Protein AF-A0A371BPB8-F1 (afdb_monomer)

Sequence (80 aa):
MGDIMMDDGGTGAADGGGDALSGETMVIRTWFEPRGESGFRARITYGKATGGEPNRFATADPDEVLDVVRRWLEAQRAGN

Secondary structure (DSSP, 8-state):
--------------------S--SEEEEEEEE-TTSTT-EEEEEEEE-TTTSPPEEEEES-HHHHHHHHHHHHHHHHH--

Solvent-accessible surface area (backbone atoms only — not comparable to full-atom values): 5192 Å² total; per-residue (Å²): 133,86,82,90,82,84,83,79,80,84,72,83,79,76,75,80,66,82,69,66,64,68,36,90,50,76,48,77,48,74,50,79,42,94,88,51,101,76,26,48,37,40,38,42,38,34,27,46,91,81,86,55,85,58,50,68,54,72,46,65,50,70,64,60,54,50,54,52,54,49,54,30,54,54,43,54,63,73,76,105

Foldseek 3Di:
DDDDDDDDDPDDPPVPPCPDLDAPDKDKDWAADPPDPQRIKIKIWGHYPPDDDIDIDMDRDPVVVVVSVVSSVVSVVVVD

Radius of gyration: 17.5 Å; Cα contacts (8 Å, |Δi|>4): 91; chains: 1; bounding box: 49×48×32 Å

Mean predicted aligned error: 13.05 Å

Nearest PDB structures (foldseek):
  2k2j-assembly1_A  TM=4.688E-01  e=6.984E-01  unclassified
  2gje-assembly1_A  TM=4.707E-01  e=2.693E+00  Trypanosoma brucei brucei TREU927
  2idj-assembly1_C  TM=3.524E-01  e=2.199E+00  Rattus norvegicus
  2l33-assembly1_A  TM=3.693E-01  e=3.773E+00  Homo sapiens
  2l3c-assembly1_A  TM=3.969E-01  e=6.052E+00  Rattus norvegicus

pLDDT: mean 74.86, std 17.69, range [40.09, 95.12]

Structure (mmCIF, N/CA/C/O backbone):
data_AF-A0A371BPB8-F1
#
_entry.id   AF-A0A371BPB8-F1
#
loop_
_atom_site.group_PDB
_atom_site.id
_atom_site.type_symbol
_atom_site.label_atom_id
_atom_site.label_alt_id
_atom_site.label_comp_id
_atom_site.label_asym_id
_atom_site.label_entity_id
_atom_site.label_seq_id
_atom_site.pdbx_PDB_ins_code
_atom_site.Cartn_x
_atom_site.Cartn_y
_atom_site.Cartn_z
_atom_site.occupancy
_atom_site.B_iso_or_equiv
_atom_site.auth_seq_id
_atom_site.auth_comp_id
_atom_site.auth_asym_id
_atom_site.auth_atom_id
_atom_site.pdbx_PDB_model_num
ATOM 1 N N . MET A 1 1 ? -37.092 37.688 -10.308 1.00 43.91 1 MET A N 1
ATOM 2 C CA . MET A 1 1 ? -36.549 36.714 -11.278 1.00 43.91 1 MET A CA 1
ATOM 3 C C . MET A 1 1 ? -35.118 36.478 -10.809 1.00 43.91 1 MET A C 1
ATOM 5 O O . MET A 1 1 ? -34.339 37.408 -10.926 1.00 43.91 1 MET A O 1
ATOM 9 N N . GLY A 1 2 ? -34.810 35.485 -9.963 1.00 51.19 2 GLY A N 1
ATOM 10 C CA . GLY A 1 2 ? -34.917 34.031 -10.209 1.00 51.19 2 GLY A CA 1
ATOM 11 C C . GLY A 1 2 ? -33.807 33.660 -11.204 1.00 51.19 2 GLY A C 1
ATOM 12 O O . GLY A 1 2 ? -33.752 34.308 -12.238 1.00 51.19 2 GLY A O 1
ATOM 13 N N . ASP A 1 3 ? -32.870 32.744 -10.994 1.00 53.59 3 ASP A N 1
ATOM 14 C CA . ASP A 1 3 ? -32.783 31.573 -10.125 1.00 53.59 3 ASP A CA 1
ATOM 15 C C . ASP A 1 3 ? -31.298 31.138 -10.086 1.00 53.59 3 ASP A C 1
ATOM 17 O O . ASP A 1 3 ? -30.572 31.318 -11.065 1.00 53.59 3 ASP A O 1
ATOM 21 N N . ILE A 1 4 ? -30.838 30.610 -8.953 1.00 65.38 4 ILE A N 1
ATOM 22 C CA . ILE A 1 4 ? -29.612 29.806 -8.864 1.00 65.38 4 ILE A CA 1
ATOM 23 C C . ILE A 1 4 ? -30.037 28.397 -9.255 1.00 65.38 4 ILE A C 1
ATOM 25 O O . ILE A 1 4 ? -30.928 27.909 -8.573 1.00 65.38 4 ILE A O 1
ATOM 29 N N . MET A 1 5 ? -29.371 27.732 -10.208 1.00 55.47 5 MET A N 1
ATOM 30 C CA . MET A 1 5 ? -28.917 26.333 -10.069 1.00 55.47 5 MET A CA 1
ATOM 31 C C . MET A 1 5 ? -28.433 25.694 -11.385 1.00 55.47 5 MET A C 1
ATOM 33 O O . MET A 1 5 ? -29.032 25.865 -12.438 1.00 55.47 5 MET A O 1
ATOM 37 N N . MET A 1 6 ? -27.390 24.869 -11.214 1.00 62.16 6 MET A N 1
ATOM 38 C CA . MET A 1 6 ? -27.092 23.617 -11.928 1.00 62.16 6 MET A CA 1
ATOM 39 C C . MET A 1 6 ? -26.557 23.685 -13.366 1.00 62.16 6 MET A C 1
ATOM 41 O O . MET A 1 6 ? -27.301 23.738 -14.335 1.00 62.16 6 MET A O 1
A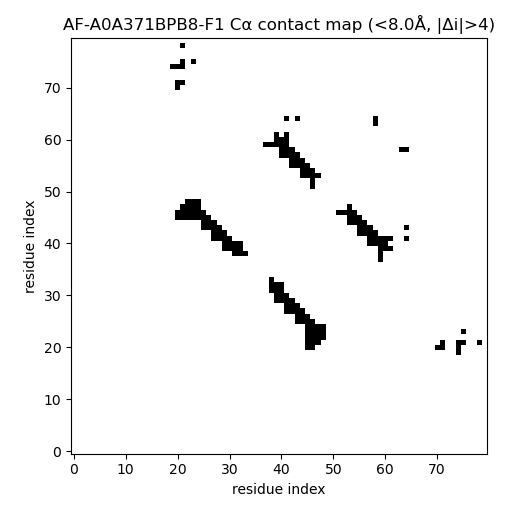TOM 45 N N . ASP A 1 7 ? -25.241 23.513 -13.464 1.00 50.38 7 ASP A N 1
ATOM 46 C CA . ASP A 1 7 ? -24.611 22.627 -14.454 1.00 50.38 7 ASP A CA 1
ATOM 47 C C . ASP A 1 7 ? -23.767 21.655 -13.600 1.00 50.38 7 ASP A C 1
ATOM 49 O O . ASP A 1 7 ? -22.736 22.035 -13.044 1.00 50.38 7 ASP A O 1
ATOM 53 N N . ASP A 1 8 ? -24.387 20.627 -13.009 1.00 54.00 8 ASP A N 1
ATOM 54 C CA . ASP A 1 8 ? -24.494 19.263 -13.558 1.00 54.00 8 ASP A CA 1
ATOM 55 C C . ASP A 1 8 ? -23.207 18.866 -14.295 1.00 54.00 8 ASP A C 1
ATOM 57 O O . ASP A 1 8 ? -22.926 19.274 -15.408 1.00 54.00 8 ASP A O 1
ATOM 61 N N . GLY A 1 9 ? -22.286 18.187 -13.626 1.00 53.78 9 GLY A N 1
ATOM 62 C CA . GLY A 1 9 ? -22.440 16.737 -13.548 1.00 53.78 9 GLY A CA 1
ATOM 63 C C . GLY A 1 9 ? -21.573 16.040 -14.601 1.00 53.78 9 GLY A C 1
ATOM 64 O O . GLY A 1 9 ? -22.019 15.134 -15.292 1.00 53.78 9 GLY A O 1
ATOM 65 N N . GLY A 1 10 ? -20.307 16.446 -14.727 1.00 40.09 10 GLY A N 1
ATOM 66 C CA . GLY A 1 10 ? -19.310 15.744 -15.537 1.00 40.09 10 GLY A CA 1
ATOM 67 C C . GLY A 1 10 ? -18.655 14.614 -14.751 1.00 40.09 10 GLY A C 1
ATOM 68 O O . GLY A 1 10 ? -17.505 14.723 -14.335 1.00 40.09 10 GLY A O 1
ATOM 69 N N . THR A 1 11 ? -19.432 13.566 -14.493 1.00 52.75 11 THR A N 1
ATOM 70 C CA . THR A 1 11 ? -19.041 12.296 -13.875 1.00 52.75 11 THR A CA 1
ATOM 71 C C . THR A 1 11 ? -17.800 11.703 -14.544 1.00 52.75 11 THR A C 1
ATOM 73 O O . THR A 1 11 ? -17.665 11.730 -15.766 1.00 52.75 11 THR A O 1
ATOM 76 N N . GLY A 1 12 ? -16.896 11.162 -13.726 1.00 52.03 12 GLY A N 1
ATOM 77 C CA . GLY A 1 12 ? -15.613 10.628 -14.157 1.00 52.03 12 GLY A CA 1
ATOM 78 C C . GLY A 1 12 ? -15.723 9.560 -15.242 1.00 52.03 12 GLY A C 1
ATOM 79 O O . GLY A 1 12 ? -16.328 8.509 -15.043 1.00 52.03 12 GLY A O 1
ATOM 80 N N . ALA A 1 13 ? -15.022 9.794 -16.344 1.00 45.56 13 ALA A N 1
ATOM 81 C CA . ALA A 1 13 ? -14.362 8.713 -17.043 1.00 45.56 13 ALA A CA 1
ATOM 82 C C . ALA A 1 13 ? -13.027 8.506 -16.322 1.00 45.56 13 ALA A C 1
ATOM 84 O O . ALA A 1 13 ? -12.053 9.217 -16.551 1.00 45.56 13 ALA A O 1
ATOM 85 N N . ALA A 1 14 ? -12.999 7.566 -15.376 1.00 54.00 14 ALA A N 1
ATOM 86 C CA . ALA A 1 14 ? -11.755 6.869 -15.112 1.00 54.00 14 ALA A CA 1
ATOM 87 C C . ALA A 1 14 ? -11.441 6.141 -16.419 1.00 54.00 14 ALA A C 1
ATOM 89 O O . ALA A 1 14 ? -12.024 5.091 -16.693 1.00 54.00 14 ALA A O 1
ATOM 90 N N . ASP A 1 15 ? -10.629 6.765 -17.271 1.00 52.59 15 ASP A N 1
ATOM 91 C CA . ASP A 1 15 ? -10.060 6.123 -18.443 1.00 52.59 15 ASP A CA 1
ATOM 92 C C . ASP A 1 15 ? -9.316 4.884 -17.954 1.00 52.59 15 ASP A C 1
ATOM 94 O O . ASP A 1 15 ? -8.180 4.938 -17.483 1.00 52.59 15 ASP A O 1
ATOM 98 N N . GLY A 1 16 ? -10.016 3.752 -18.026 1.00 46.94 16 GLY A N 1
ATOM 99 C CA . GLY A 1 16 ? -9.506 2.407 -17.829 1.00 46.94 16 GLY A CA 1
ATOM 100 C C . GLY A 1 16 ? -8.590 2.025 -18.982 1.00 46.94 16 GLY A C 1
ATOM 101 O O . GLY A 1 16 ? -8.802 1.013 -19.647 1.00 46.94 16 GLY A O 1
ATOM 102 N N . GLY A 1 17 ? -7.573 2.848 -19.232 1.00 41.84 17 GLY A N 1
ATOM 103 C CA . GLY A 1 17 ? -6.378 2.402 -19.909 1.00 41.84 17 GLY A CA 1
ATOM 104 C C . GLY A 1 17 ? -5.749 1.365 -18.998 1.00 41.84 17 GLY A C 1
ATOM 105 O O . GLY A 1 17 ? -5.389 1.674 -17.865 1.00 41.84 17 GLY A O 1
ATOM 106 N N . GLY A 1 18 ? -5.669 0.123 -19.471 1.00 43.16 18 GLY A N 1
ATOM 107 C CA . GLY A 1 18 ? -4.855 -0.923 -18.864 1.00 43.16 18 GLY A CA 1
ATOM 108 C C . GLY A 1 18 ? -3.382 -0.549 -18.960 1.00 43.16 18 GLY A C 1
ATOM 109 O O . GLY A 1 18 ? -2.624 -1.204 -19.672 1.00 43.16 18 GLY A O 1
ATOM 110 N N . ASP A 1 19 ? -2.994 0.532 -18.285 1.00 54.47 19 ASP A N 1
ATOM 111 C CA . ASP A 1 19 ? -1.612 0.846 -18.013 1.00 54.47 19 ASP A CA 1
ATOM 112 C C . ASP A 1 19 ? -1.130 -0.329 -17.181 1.00 54.47 19 ASP A C 1
ATOM 114 O O . ASP A 1 19 ? -1.620 -0.589 -16.075 1.00 54.47 19 ASP A O 1
ATOM 118 N N . ALA A 1 20 ? -0.290 -1.151 -17.808 1.00 57.44 20 ALA A N 1
ATOM 119 C CA . ALA A 1 20 ? 0.291 -2.303 -17.162 1.00 57.44 20 ALA A CA 1
ATOM 120 C C . ALA A 1 20 ? 0.761 -1.863 -15.773 1.00 57.44 20 ALA A C 1
ATOM 122 O O . ALA A 1 20 ? 1.313 -0.772 -15.618 1.00 57.44 20 ALA A O 1
ATOM 123 N N . LEU A 1 21 ? 0.547 -2.702 -14.759 1.00 63.72 21 LEU A N 1
ATOM 124 C CA . LEU A 1 21 ? 1.030 -2.478 -13.393 1.00 63.72 21 LEU A CA 1
ATOM 125 C C . LEU A 1 21 ? 2.575 -2.574 -13.342 1.00 63.72 21 LEU A C 1
ATOM 127 O O . LEU A 1 21 ? 3.145 -3.240 -12.489 1.00 63.72 21 LEU A O 1
ATOM 131 N N . SER A 1 22 ? 3.266 -1.958 -14.299 1.00 60.16 22 SER A N 1
ATOM 132 C CA . SER A 1 22 ? 4.698 -1.931 -14.515 1.00 60.16 22 SER A CA 1
ATOM 133 C C . SER A 1 22 ? 5.227 -0.583 -14.040 1.00 60.16 22 SER A C 1
ATOM 135 O O . SER A 1 22 ? 5.326 0.390 -14.788 1.00 60.16 22 SER A O 1
ATOM 137 N N . GLY A 1 23 ? 5.553 -0.531 -12.757 1.00 65.56 23 GLY A N 1
ATOM 138 C CA . GLY A 1 23 ? 6.265 0.573 -12.129 1.00 65.56 23 GLY A CA 1
ATOM 139 C C . GLY A 1 23 ? 7.272 -0.004 -11.150 1.00 65.56 23 GLY A C 1
ATOM 140 O O . GLY A 1 23 ? 6.949 -0.947 -10.433 1.00 65.56 23 GLY A O 1
ATOM 141 N N . GLU A 1 24 ? 8.482 0.549 -11.114 1.00 72.56 24 GLU A N 1
ATOM 142 C CA . GLU A 1 24 ? 9.570 0.052 -10.258 1.00 72.56 24 GLU A CA 1
ATOM 143 C C . GLU A 1 24 ? 9.214 0.151 -8.769 1.00 72.56 24 GLU A C 1
ATOM 145 O O . GLU A 1 24 ? 9.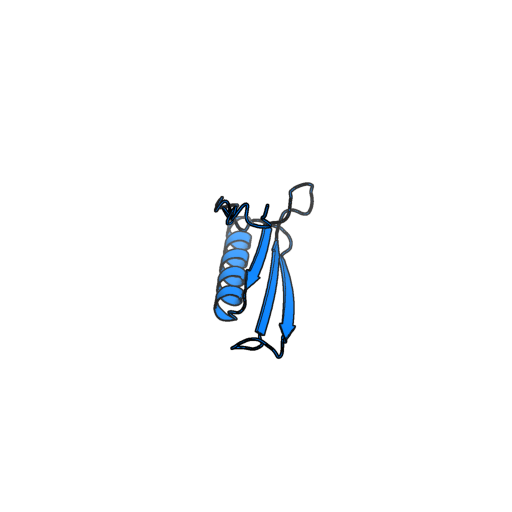657 -0.662 -7.962 1.00 72.56 24 GLU A O 1
ATOM 150 N N . THR A 1 25 ? 8.392 1.140 -8.405 1.00 84.31 25 THR A N 1
ATOM 151 C CA . THR A 1 25 ? 7.972 1.396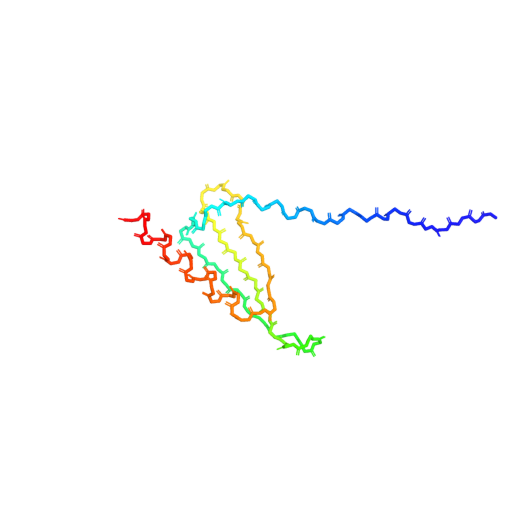 -7.026 1.00 84.31 25 THR A CA 1
ATOM 152 C C . THR A 1 25 ? 6.451 1.509 -6.929 1.00 84.31 25 THR A C 1
ATOM 154 O O . THR A 1 25 ? 5.822 2.267 -7.668 1.00 84.31 25 THR A O 1
ATOM 157 N N . MET A 1 26 ? 5.874 0.796 -5.960 1.00 89.69 26 MET A N 1
ATOM 158 C CA . MET A 1 26 ? 4.498 0.967 -5.496 1.00 89.69 26 MET A CA 1
ATOM 159 C C . MET A 1 26 ? 4.509 1.563 -4.084 1.00 89.69 26 MET A C 1
ATOM 161 O O . MET A 1 26 ? 5.219 1.088 -3.200 1.00 89.69 26 MET A O 1
ATOM 165 N N . VAL A 1 27 ? 3.696 2.594 -3.860 1.00 92.06 27 VAL A N 1
ATOM 166 C CA . VAL A 1 27 ? 3.487 3.233 -2.557 1.00 92.06 27 VA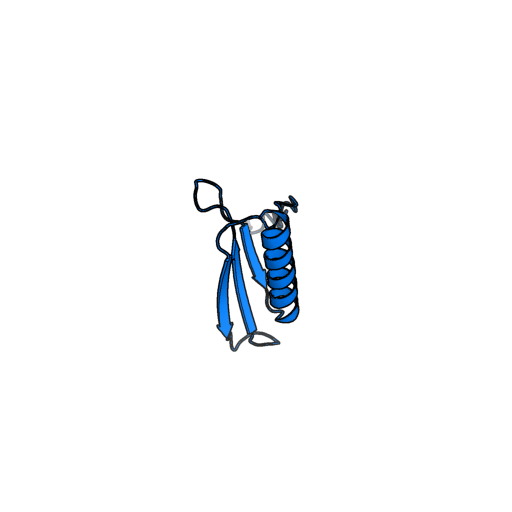L A CA 1
ATOM 167 C C . VAL A 1 27 ? 2.042 3.023 -2.126 1.00 92.06 27 VAL A C 1
ATOM 169 O O . VAL A 1 27 ? 1.112 3.433 -2.821 1.00 92.06 27 VAL A O 1
ATOM 172 N N . ILE A 1 28 ? 1.860 2.441 -0.943 1.00 94.50 28 ILE A N 1
ATOM 173 C CA . ILE A 1 28 ? 0.552 2.213 -0.327 1.00 94.50 28 ILE A CA 1
ATOM 174 C C . ILE A 1 28 ? 0.476 3.068 0.933 1.00 94.50 28 ILE A C 1
ATOM 176 O O . ILE A 1 28 ? 1.338 2.984 1.807 1.00 94.50 28 ILE A O 1
ATOM 180 N N . ARG A 1 29 ? -0.548 3.917 1.028 1.00 95.12 29 ARG A N 1
ATOM 181 C CA . ARG A 1 29 ? -0.852 4.693 2.235 1.00 95.12 29 ARG A CA 1
ATOM 182 C C . ARG A 1 29 ? -2.193 4.249 2.776 1.00 95.12 29 ARG A C 1
ATOM 184 O O . ARG A 1 29 ? -3.183 4.365 2.065 1.00 95.12 29 ARG A O 1
ATOM 191 N N . THR A 1 30 ? -2.224 3.801 4.022 1.00 94.56 30 THR A N 1
ATOM 192 C CA . THR A 1 30 ? -3.456 3.415 4.713 1.00 94.56 30 THR A CA 1
ATOM 193 C C . THR A 1 30 ? -3.759 4.388 5.839 1.00 94.56 30 THR A C 1
ATOM 195 O O . THR A 1 30 ? -2.847 4.852 6.525 1.00 94.56 30 THR A O 1
ATOM 198 N N . TRP A 1 31 ? -5.033 4.685 6.053 1.00 94.00 31 TRP A N 1
ATOM 199 C CA . TRP A 1 31 ? -5.499 5.456 7.199 1.00 94.00 31 TRP A CA 1
ATOM 200 C C . TRP A 1 31 ? -6.867 4.953 7.650 1.00 94.00 31 TRP A C 1
ATOM 202 O O . TRP A 1 31 ? -7.555 4.239 6.922 1.00 94.00 31 TRP A O 1
ATOM 212 N N . PHE A 1 32 ? -7.237 5.314 8.875 1.00 91.31 32 PHE A N 1
ATOM 213 C CA . PHE A 1 32 ? -8.544 5.005 9.430 1.00 91.31 32 PHE A CA 1
ATOM 214 C C . PHE A 1 32 ? -9.409 6.268 9.441 1.00 91.31 32 PHE A C 1
ATOM 216 O O . PHE A 1 32 ? -9.000 7.301 9.971 1.00 91.31 32 PHE A O 1
ATOM 223 N N . GLU A 1 33 ? -10.593 6.193 8.847 1.00 87.56 33 GLU A N 1
ATOM 224 C CA 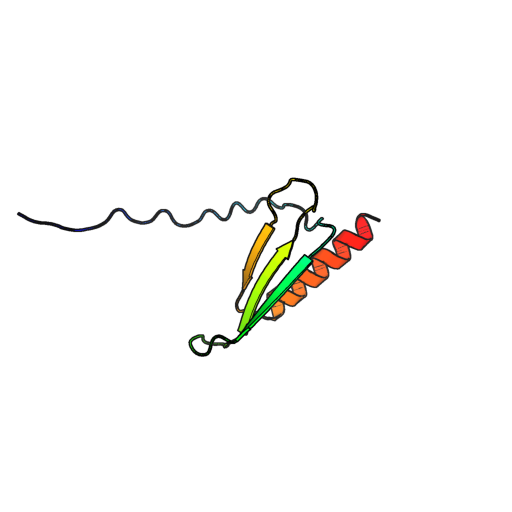. GLU A 1 33 ? -11.572 7.269 8.777 1.00 87.56 33 GLU A CA 1
ATOM 225 C C . GLU A 1 33 ? -12.812 6.898 9.607 1.00 87.56 33 GLU A C 1
ATOM 227 O O . GLU A 1 33 ? -13.634 6.094 9.171 1.00 87.56 33 GLU A O 1
ATOM 232 N N . PRO A 1 34 ? -13.007 7.501 10.793 1.00 78.56 34 PRO A N 1
ATOM 233 C CA . PRO A 1 34 ? -14.052 7.093 11.737 1.00 78.56 34 PRO A CA 1
ATOM 234 C C . PRO A 1 34 ? -15.495 7.380 11.276 1.00 78.56 34 PRO A C 1
ATOM 236 O O . PRO A 1 34 ? -16.432 7.097 12.014 1.00 78.56 34 PRO A O 1
ATOM 239 N N . ARG A 1 35 ? -15.696 7.960 10.084 1.00 75.44 35 ARG A N 1
ATOM 240 C CA . ARG A 1 35 ? -17.012 8.317 9.521 1.00 75.44 35 ARG A CA 1
ATOM 241 C C . ARG A 1 35 ? -17.461 7.438 8.338 1.00 75.44 35 ARG A C 1
ATOM 243 O O . ARG A 1 35 ? -18.449 7.783 7.700 1.00 75.44 35 ARG A O 1
ATOM 250 N N . GLY A 1 36 ? -16.780 6.326 8.044 1.00 62.38 36 GLY A N 1
ATOM 251 C CA . GLY A 1 36 ? -17.141 5.397 6.957 1.00 62.38 36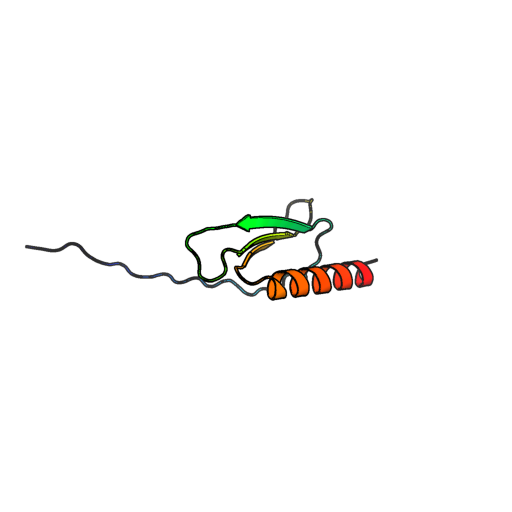 GLY A CA 1
ATOM 252 C C . GLY A 1 36 ? -17.521 3.989 7.434 1.00 62.38 36 GLY A C 1
ATOM 253 O O . GLY A 1 36 ? -17.058 3.560 8.486 1.00 62.38 36 GLY A O 1
ATOM 254 N N . GLU A 1 37 ? -18.314 3.261 6.635 1.00 65.44 37 GLU A N 1
ATOM 255 C CA . GLU A 1 37 ? -18.896 1.937 6.959 1.00 65.44 37 GLU A CA 1
ATOM 256 C C . GLU A 1 37 ? -17.889 0.874 7.440 1.00 65.44 37 GLU A C 1
ATOM 258 O O . GLU A 1 37 ? -18.226 0.054 8.288 1.00 65.44 37 GLU A O 1
ATOM 263 N N . SER A 1 38 ? -16.646 0.907 6.960 1.00 66.44 38 SER A N 1
ATOM 264 C CA . SER A 1 38 ? -15.578 -0.036 7.336 1.00 66.44 38 SER A CA 1
ATOM 265 C C . SER A 1 38 ? -14.378 0.630 8.021 1.00 66.44 38 SER A C 1
ATOM 267 O O 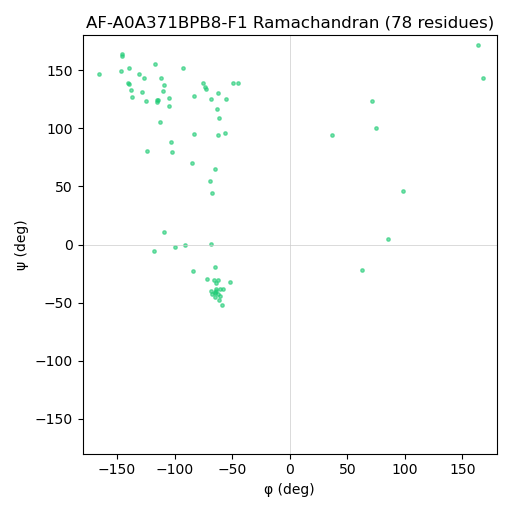. SER A 1 38 ? -13.457 -0.054 8.465 1.00 66.44 38 SER A O 1
ATOM 269 N N . GLY A 1 39 ? -14.359 1.964 8.109 1.00 86.25 39 GLY A N 1
ATOM 270 C CA . GLY A 1 39 ? -13.272 2.770 8.676 1.00 86.25 39 GLY A CA 1
ATOM 271 C C . GLY A 1 39 ? -11.916 2.685 7.958 1.00 86.25 39 GLY A C 1
ATOM 272 O O . GLY A 1 39 ? -11.116 3.607 8.059 1.00 86.25 39 GLY A O 1
ATOM 273 N N . PHE A 1 40 ? -11.640 1.632 7.192 1.00 91.62 40 PHE A N 1
ATOM 274 C CA . PHE A 1 40 ? -10.416 1.470 6.417 1.00 91.62 40 PHE A CA 1
ATOM 275 C C . PHE A 1 40 ? -10.418 2.343 5.160 1.00 91.62 40 PHE A C 1
ATOM 277 O O . PHE A 1 40 ? -11.420 2.465 4.444 1.00 91.62 40 PHE A O 1
ATOM 284 N N . ARG A 1 41 ? -9.261 2.944 4.881 1.00 93.44 41 ARG A N 1
ATOM 285 C CA . ARG A 1 41 ? -8.979 3.660 3.643 1.00 93.44 41 ARG A CA 1
ATOM 286 C C . ARG A 1 41 ? -7.559 3.373 3.198 1.00 93.44 41 ARG A C 1
ATOM 288 O O . ARG A 1 41 ? -6.627 3.394 4.005 1.00 93.44 41 ARG A O 1
ATOM 295 N N . ALA A 1 42 ? -7.393 3.185 1.900 1.00 94.69 42 ALA A N 1
ATOM 296 C CA . ALA A 1 42 ? -6.101 3.068 1.262 1.00 94.69 42 ALA A CA 1
ATOM 297 C C . ALA A 1 42 ? -6.017 3.977 0.038 1.00 94.69 42 ALA A C 1
ATOM 299 O O . ALA A 1 42 ? -6.986 4.181 -0.689 1.00 94.69 42 ALA A O 1
ATOM 300 N N . ARG A 1 43 ? -4.819 4.499 -0.212 1.00 95.06 43 ARG A N 1
ATOM 301 C CA . ARG A 1 43 ? -4.432 5.143 -1.464 1.00 95.06 43 ARG A CA 1
ATOM 302 C C . ARG A 1 43 ? -3.193 4.452 -1.982 1.00 95.06 43 ARG A C 1
ATOM 304 O O . ARG A 1 43 ? -2.172 4.417 -1.292 1.00 95.06 43 ARG A O 1
ATOM 311 N N . ILE A 1 44 ? -3.287 3.960 -3.203 1.00 93.31 44 ILE A N 1
ATOM 312 C CA . ILE A 1 44 ? -2.215 3.249 -3.881 1.00 93.31 44 ILE A CA 1
ATOM 313 C C . ILE A 1 44 ? -1.700 4.153 -4.998 1.00 93.31 44 ILE A C 1
ATOM 315 O O . ILE A 1 44 ? -2.457 4.867 -5.658 1.00 93.31 44 ILE A O 1
ATOM 319 N N . THR A 1 45 ? -0.384 4.211 -5.152 1.00 90.62 45 THR A N 1
ATOM 320 C CA . THR A 1 45 ? 0.288 4.973 -6.206 1.00 90.62 45 THR A CA 1
ATOM 321 C C . THR A 1 45 ? 1.421 4.127 -6.773 1.00 90.62 45 THR A C 1
ATOM 323 O O . THR A 1 45 ? 2.245 3.634 -6.007 1.00 90.62 45 THR A O 1
ATOM 326 N N . TYR A 1 46 ? 1.462 3.942 -8.089 1.00 86.38 46 TYR A N 1
ATOM 327 C CA . TYR A 1 46 ? 2.481 3.149 -8.782 1.00 86.38 46 TYR A CA 1
ATOM 328 C C . TYR A 1 46 ? 2.778 3.753 -10.158 1.00 86.38 46 TYR A C 1
ATOM 330 O O . TYR A 1 46 ? 1.919 4.376 -10.771 1.00 86.38 46 TYR A O 1
ATOM 338 N N . GLY A 1 47 ? 4.009 3.606 -10.638 1.00 78.06 47 GLY A N 1
ATOM 339 C CA . GLY A 1 47 ? 4.433 4.158 -11.927 1.00 78.06 47 GLY A CA 1
ATOM 340 C C . GLY A 1 47 ? 5.953 4.204 -12.054 1.00 78.06 47 GLY A C 1
ATOM 341 O O . GLY A 1 47 ? 6.674 3.925 -11.093 1.00 78.06 47 GLY A O 1
ATOM 342 N N . LYS A 1 48 ? 6.452 4.525 -13.251 1.00 64.38 48 LYS A N 1
ATOM 343 C CA . LYS A 1 48 ? 7.894 4.673 -13.503 1.00 64.38 48 LYS A CA 1
ATOM 344 C C . LYS A 1 48 ? 8.417 5.970 -12.887 1.00 64.38 48 LYS A C 1
ATOM 346 O O . LYS A 1 48 ? 7.815 7.025 -13.059 1.00 64.38 48 LYS A O 1
ATOM 351 N N . ALA A 1 49 ? 9.568 5.897 -12.217 1.00 57.38 49 ALA A N 1
ATOM 352 C CA . ALA A 1 49 ? 10.207 7.056 -11.591 1.00 57.38 49 ALA A CA 1
ATOM 353 C C . ALA A 1 49 ? 10.669 8.119 -12.613 1.00 57.38 49 ALA A C 1
ATOM 355 O O . ALA A 1 49 ? 10.872 9.279 -12.261 1.00 57.38 49 ALA A O 1
ATOM 356 N N . THR A 1 50 ? 10.817 7.743 -13.887 1.00 55.78 50 THR A N 1
ATOM 357 C CA . THR A 1 50 ? 11.326 8.593 -14.967 1.00 55.78 50 THR A CA 1
ATOM 358 C C . THR A 1 50 ? 10.205 9.117 -15.870 1.00 55.78 50 THR A C 1
ATOM 360 O O . THR A 1 50 ? 9.979 8.633 -16.974 1.00 55.78 50 THR A O 1
ATOM 363 N N . GLY A 1 51 ? 9.517 10.163 -15.402 1.00 57.56 51 GLY A N 1
ATOM 364 C CA . GLY A 1 51 ? 8.810 11.118 -16.270 1.00 57.56 51 GLY A CA 1
ATOM 365 C C . GLY A 1 51 ? 7.387 10.769 -16.724 1.00 57.56 51 GLY A C 1
ATOM 366 O O . GLY A 1 51 ? 6.825 11.537 -17.499 1.00 57.56 51 GLY A O 1
ATOM 367 N N . GLY A 1 52 ? 6.797 9.666 -16.254 1.00 65.44 52 GLY A N 1
ATOM 368 C CA . GLY A 1 52 ? 5.373 9.360 -16.460 1.00 65.44 52 GLY A CA 1
ATOM 369 C C . GLY A 1 52 ? 4.493 9.863 -15.311 1.00 65.44 52 GLY A C 1
ATOM 370 O O . GLY A 1 52 ? 4.955 9.952 -14.172 1.00 65.44 52 GLY A O 1
ATOM 371 N N . GLU A 1 53 ? 3.224 10.174 -15.592 1.00 71.81 53 GLU A N 1
ATOM 372 C CA . GLU A 1 53 ? 2.243 10.431 -14.533 1.00 71.81 53 GLU A CA 1
ATOM 373 C C . GLU A 1 53 ? 1.965 9.117 -13.778 1.00 71.81 53 GLU A C 1
ATOM 375 O O . GLU A 1 53 ? 1.671 8.102 -14.411 1.00 71.81 53 GLU A O 1
ATOM 380 N N . PRO A 1 54 ? 2.118 9.075 -12.442 1.00 77.69 54 PRO A N 1
ATOM 381 C CA . PRO A 1 54 ? 1.907 7.846 -11.693 1.00 77.69 54 PRO A CA 1
ATOM 382 C C . PRO A 1 54 ? 0.418 7.507 -11.619 1.00 77.69 54 PRO A C 1
ATOM 384 O O . PRO A 1 54 ? -0.401 8.342 -11.226 1.00 77.69 54 PRO A O 1
ATOM 387 N N . ASN A 1 55 ? 0.089 6.243 -11.872 1.00 82.62 55 ASN A N 1
ATOM 388 C CA . ASN A 1 55 ? -1.243 5.714 -11.635 1.00 82.62 55 ASN A CA 1
ATOM 389 C C . ASN A 1 55 ? -1.571 5.808 -10.145 1.00 82.62 55 ASN A C 1
ATOM 391 O O . ASN A 1 55 ? -0.792 5.393 -9.277 1.00 82.62 55 ASN A O 1
ATOM 395 N N . ARG A 1 56 ? -2.742 6.363 -9.834 1.00 89.00 56 ARG A N 1
ATOM 396 C CA . ARG A 1 56 ? -3.214 6.552 -8.465 1.00 89.00 56 ARG A CA 1
ATOM 397 C C . ARG A 1 56 ? -4.683 6.193 -8.369 1.00 89.00 56 ARG A C 1
ATOM 399 O O . ARG A 1 56 ? -5.495 6.702 -9.129 1.00 89.00 56 ARG A O 1
ATOM 406 N N . PHE A 1 57 ? -5.027 5.419 -7.350 1.00 90.38 57 PHE A N 1
ATOM 407 C CA . PHE A 1 57 ? -6.417 5.180 -6.979 1.00 90.38 57 PHE A CA 1
ATOM 408 C C . PHE A 1 57 ? -6.551 5.039 -5.459 1.00 90.38 57 PHE A C 1
ATOM 410 O O . PHE A 1 57 ? -5.556 4.898 -4.735 1.00 90.38 57 PHE A O 1
ATOM 417 N N . ALA A 1 58 ? -7.780 5.154 -4.966 1.00 92.44 58 ALA A N 1
ATOM 418 C CA . ALA A 1 58 ? -8.117 5.002 -3.559 1.00 92.44 58 ALA A CA 1
ATOM 419 C C . ALA A 1 58 ? -9.230 3.965 -3.408 1.00 92.44 58 ALA A C 1
ATOM 421 O O . ALA A 1 58 ? -10.130 3.918 -4.241 1.00 92.44 58 ALA A O 1
ATOM 422 N N . THR A 1 59 ? -9.169 3.173 -2.342 1.00 92.25 59 THR A N 1
ATOM 423 C CA . THR A 1 59 ? -10.167 2.146 -2.033 1.00 92.25 59 THR A CA 1
ATOM 424 C C . THR A 1 59 ? -10.470 2.107 -0.536 1.00 92.25 59 THR A C 1
ATOM 426 O O . THR A 1 59 ? -9.651 2.491 0.308 1.00 92.25 59 THR A O 1
ATOM 429 N N . ALA A 1 60 ? -11.689 1.686 -0.216 1.00 93.25 60 ALA A N 1
ATOM 430 C CA . ALA A 1 60 ? -12.164 1.394 1.132 1.00 93.25 60 ALA A CA 1
ATOM 431 C C . ALA A 1 60 ? -12.152 -0.112 1.443 1.00 93.25 60 ALA A C 1
ATOM 433 O O . ALA A 1 60 ? -12.501 -0.498 2.560 1.00 93.25 60 ALA A O 1
ATOM 434 N N . ASP A 1 61 ? -11.773 -0.938 0.468 1.00 91.88 61 ASP A N 1
ATOM 435 C CA . ASP A 1 61 ? -11.792 -2.389 0.553 1.00 91.88 61 ASP A CA 1
ATOM 436 C C . ASP A 1 61 ? -10.365 -2.940 0.733 1.00 91.88 61 ASP A C 1
ATOM 438 O O . ASP A 1 61 ? -9.493 -2.685 -0.105 1.00 91.88 61 ASP A O 1
ATOM 442 N N . PRO A 1 62 ? -10.065 -3.652 1.835 1.00 92.25 62 PRO A N 1
ATOM 443 C CA . PRO A 1 62 ? -8.747 -4.245 2.035 1.00 92.25 62 PRO A CA 1
ATOM 444 C C . PRO A 1 62 ? -8.437 -5.357 1.024 1.00 92.25 62 PRO A C 1
ATOM 446 O O . PRO A 1 62 ? -7.268 -5.532 0.674 1.00 92.25 62 PRO A O 1
ATOM 449 N N . ASP A 1 63 ? -9.443 -6.084 0.535 1.00 94.31 63 ASP A N 1
ATOM 450 C CA . ASP A 1 63 ? -9.236 -7.165 -0.431 1.00 94.31 63 ASP A CA 1
ATOM 451 C C . ASP A 1 63 ? -8.782 -6.618 -1.794 1.00 94.31 63 ASP A C 1
ATOM 453 O O . ASP A 1 63 ? -7.829 -7.136 -2.383 1.00 94.31 63 ASP A O 1
ATOM 457 N N . GLU A 1 64 ? -9.350 -5.496 -2.243 1.00 92.56 64 GLU A N 1
ATOM 458 C CA . GLU A 1 64 ? -8.889 -4.774 -3.436 1.00 92.56 64 GLU A CA 1
ATOM 459 C C . GLU A 1 64 ? -7.411 -4.346 -3.339 1.00 92.56 64 GLU A C 1
ATO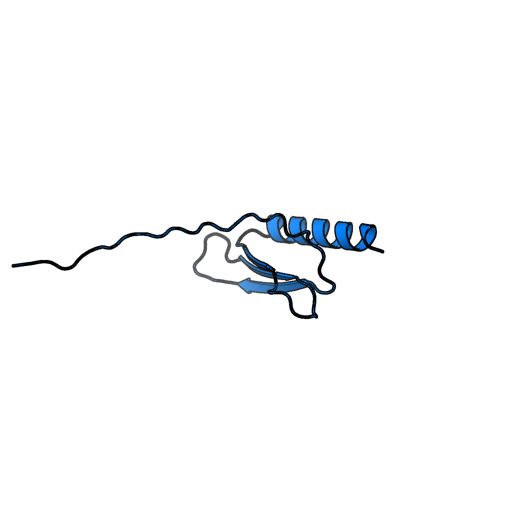M 461 O O . GLU A 1 64 ? -6.659 -4.452 -4.313 1.00 92.56 64 GLU A O 1
ATOM 466 N N . VAL A 1 65 ? -6.949 -3.917 -2.154 1.00 93.25 65 VAL A N 1
ATOM 467 C CA . VAL A 1 65 ? -5.529 -3.584 -1.926 1.00 93.25 65 VAL A CA 1
ATOM 468 C C . VAL A 1 65 ? -4.644 -4.808 -2.146 1.00 93.25 65 VAL A C 1
ATOM 470 O O . VAL A 1 65 ? -3.622 -4.717 -2.831 1.00 93.25 65 VAL A O 1
ATOM 473 N N . LEU A 1 66 ? -5.019 -5.951 -1.569 1.00 95.12 66 LEU A N 1
ATOM 474 C CA . LEU A 1 66 ? -4.244 -7.188 -1.671 1.00 95.12 66 LEU A CA 1
ATOM 475 C C . LEU A 1 66 ? -4.192 -7.710 -3.106 1.00 95.12 66 LEU A C 1
ATOM 477 O O . LEU A 1 66 ? -3.127 -8.126 -3.570 1.00 95.12 66 LEU A O 1
ATOM 481 N N . ASP A 1 67 ? -5.314 -7.649 -3.818 1.00 94.19 67 ASP A N 1
ATOM 482 C CA . ASP A 1 67 ? -5.401 -8.070 -5.212 1.00 94.19 67 ASP A CA 1
ATOM 483 C C . ASP A 1 67 ? -4.484 -7.229 -6.117 1.00 94.19 67 ASP A C 1
ATOM 485 O O . ASP A 1 67 ? -3.732 -7.765 -6.937 1.00 94.19 67 ASP A O 1
ATOM 489 N N . VAL A 1 68 ? -4.451 -5.910 -5.912 1.00 91.50 68 VAL A N 1
ATOM 490 C CA . VAL A 1 68 ? -3.577 -5.008 -6.676 1.00 91.50 68 VAL A CA 1
ATOM 491 C C . VAL A 1 68 ? -2.100 -5.252 -6.364 1.00 91.50 68 VAL A C 1
ATOM 493 O O . VAL A 1 68 ? -1.282 -5.302 -7.285 1.00 91.50 68 VAL A O 1
ATOM 496 N N . VAL A 1 69 ? -1.746 -5.450 -5.090 1.00 91.56 69 VAL A N 1
ATOM 497 C CA . VAL A 1 69 ? -0.367 -5.779 -4.688 1.00 91.56 69 VAL A CA 1
ATOM 498 C C . VAL A 1 69 ? 0.088 -7.085 -5.321 1.00 91.56 69 VAL A C 1
ATOM 500 O O . VAL A 1 69 ? 1.201 -7.163 -5.845 1.00 91.56 69 VAL A O 1
ATOM 503 N N . ARG A 1 70 ? -0.772 -8.106 -5.306 1.00 93.81 70 ARG A N 1
ATOM 504 C CA . ARG A 1 70 ? -0.477 -9.395 -5.927 1.00 93.81 70 ARG A CA 1
ATOM 505 C C . ARG A 1 70 ? -0.199 -9.236 -7.418 1.00 93.81 70 ARG A C 1
ATOM 507 O O . ARG A 1 70 ? 0.858 -9.670 -7.874 1.00 93.81 70 ARG A O 1
ATOM 514 N N . ARG A 1 71 ? -1.101 -8.574 -8.150 1.00 90.31 71 ARG A N 1
ATOM 515 C CA . ARG A 1 71 ? -0.947 -8.356 -9.595 1.00 90.31 71 ARG A CA 1
ATOM 516 C C . ARG A 1 71 ? 0.312 -7.549 -9.926 1.00 90.31 71 ARG A C 1
ATOM 518 O O . ARG A 1 71 ? 1.001 -7.866 -10.892 1.00 90.31 71 ARG A O 1
ATOM 525 N N . TRP A 1 72 ? 0.655 -6.547 -9.114 1.00 88.44 72 TRP A N 1
ATOM 526 C CA . TRP A 1 72 ? 1.894 -5.780 -9.283 1.00 88.44 72 TRP A CA 1
ATOM 527 C C . TRP A 1 72 ? 3.147 -6.639 -9.065 1.00 88.44 72 TRP A C 1
ATOM 529 O O . TRP A 1 72 ? 4.058 -6.610 -9.887 1.00 88.44 72 TRP A O 1
ATOM 539 N N . LEU A 1 73 ? 3.188 -7.469 -8.016 1.00 88.19 73 LEU A N 1
ATOM 540 C CA . LEU A 1 73 ? 4.312 -8.385 -7.772 1.00 88.19 73 LEU A CA 1
ATOM 541 C C . LEU A 1 73 ? 4.467 -9.438 -8.881 1.00 88.19 73 LEU A C 1
ATOM 543 O O . LEU A 1 73 ? 5.589 -9.788 -9.251 1.00 88.19 73 LEU A O 1
ATOM 547 N N . GLU A 1 74 ? 3.357 -9.948 -9.415 1.00 90.19 74 GLU A N 1
ATOM 548 C CA . GLU A 1 74 ? 3.353 -10.871 -10.556 1.00 90.19 74 GLU A CA 1
ATOM 549 C C . GLU A 1 74 ? 3.895 -10.189 -11.825 1.00 90.19 74 GLU A C 1
ATOM 551 O O . GLU A 1 74 ? 4.724 -10.774 -12.523 1.00 90.19 74 GLU A O 1
ATOM 556 N N . ALA A 1 75 ? 3.524 -8.928 -12.078 1.00 85.00 75 ALA A N 1
ATOM 557 C CA . ALA A 1 75 ? 4.053 -8.141 -13.193 1.00 85.00 75 ALA A CA 1
ATOM 558 C C . ALA A 1 75 ? 5.567 -7.881 -13.070 1.00 85.00 75 ALA A C 1
ATOM 560 O O . ALA A 1 75 ? 6.293 -8.011 -14.056 1.00 85.00 75 ALA A O 1
ATOM 561 N N . GLN A 1 76 ? 6.064 -7.600 -11.861 1.00 81.75 76 GLN A N 1
ATOM 562 C CA . GLN A 1 76 ? 7.500 -7.411 -11.608 1.00 81.75 76 GLN A CA 1
ATOM 563 C C . GLN A 1 76 ? 8.314 -8.684 -11.870 1.00 81.75 76 GLN A C 1
ATOM 565 O O . GLN A 1 76 ? 9.447 -8.611 -12.337 1.00 81.75 76 GLN A O 1
ATOM 570 N N . ARG A 1 77 ? 7.733 -9.862 -11.608 1.00 80.50 77 ARG A N 1
ATOM 571 C CA . ARG A 1 77 ? 8.362 -11.155 -11.920 1.00 80.50 77 ARG A CA 1
ATOM 572 C C . ARG A 1 77 ? 8.406 -11.4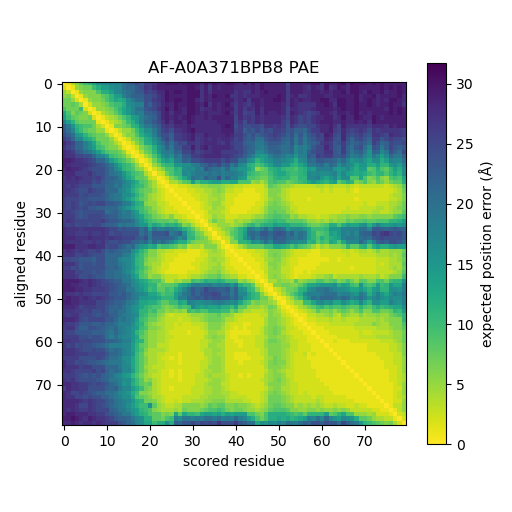67 -13.411 1.00 80.50 77 ARG A C 1
ATOM 574 O O . ARG A 1 77 ? 9.292 -12.196 -13.826 1.00 80.50 77 ARG A O 1
ATOM 581 N N . ALA A 1 78 ? 7.442 -10.979 -14.186 1.00 75.81 78 ALA A N 1
ATOM 582 C CA . ALA A 1 78 ? 7.382 -11.215 -15.627 1.00 75.81 78 ALA A CA 1
ATOM 583 C C . ALA A 1 78 ? 8.255 -10.234 -16.433 1.00 75.81 78 ALA A C 1
ATOM 585 O O . ALA A 1 78 ? 8.611 -10.529 -17.571 1.00 75.81 78 ALA A O 1
ATOM 586 N N . GLY A 1 79 ? 8.562 -9.063 -15.863 1.00 65.12 79 GLY A N 1
ATOM 587 C CA . GLY A 1 79 ? 9.410 -8.031 -16.470 1.00 65.12 79 GLY A CA 1
ATOM 588 C C . GLY A 1 79 ? 10.906 -8.125 -16.135 1.00 65.12 79 GLY A C 1
ATOM 589 O O . GLY A 1 79 ? 11.668 -7.286 -16.614 1.00 65.12 79 GLY A O 1
ATOM 590 N N . ASN A 1 80 ? 11.315 -9.108 -15.327 1.00 49.53 80 ASN A N 1
ATOM 591 C CA . ASN A 1 80 ? 12.702 -9.418 -14.954 1.00 49.53 80 ASN A CA 1
ATOM 592 C C . ASN A 1 80 ? 13.086 -10.815 -15.456 1.00 49.53 80 ASN A C 1
ATOM 594 O O . ASN A 1 80 ? 14.304 -11.077 -15.562 1.00 49.53 80 ASN A O 1
#